Protein AF-A0A259H1F2-F1 (afdb_monomer_lite)

Structure (mmCIF, N/CA/C/O backbone):
data_AF-A0A259H1F2-F1
#
_entry.id   AF-A0A259H1F2-F1
#
loop_
_atom_site.group_PDB
_atom_site.id
_atom_site.type_symbol
_atom_site.label_atom_id
_atom_site.label_alt_id
_atom_site.label_comp_id
_atom_site.label_asym_id
_atom_site.label_entity_id
_atom_site.label_seq_id
_atom_site.pdbx_PDB_ins_code
_atom_site.Cartn_x
_atom_site.Cartn_y
_atom_site.Cartn_z
_atom_site.occupancy
_atom_site.B_iso_or_equiv
_atom_site.auth_seq_id
_atom_site.auth_comp_id
_atom_site.auth_asym_id
_atom_site.auth_atom_id
_atom_site.pdbx_PDB_model_num
ATOM 1 N N . MET A 1 1 ? 19.164 -13.526 -11.243 1.00 34.53 1 MET A N 1
ATOM 2 C CA . MET A 1 1 ? 20.114 -12.977 -10.248 1.00 34.53 1 MET A CA 1
ATOM 3 C C . MET A 1 1 ? 19.292 -12.527 -9.056 1.00 34.53 1 MET A C 1
ATOM 5 O O . MET A 1 1 ? 18.174 -12.090 -9.260 1.00 34.53 1 MET A O 1
ATOM 9 N N . THR A 1 2 ? 19.762 -12.765 -7.836 1.00 37.94 2 THR A N 1
ATOM 10 C CA . THR A 1 2 ? 18.968 -12.708 -6.596 1.00 37.94 2 THR A CA 1
ATOM 11 C C . THR A 1 2 ? 18.208 -11.388 -6.421 1.00 37.94 2 THR A C 1
ATOM 13 O O . THR A 1 2 ? 18.834 -10.326 -6.366 1.00 37.94 2 THR A O 1
ATOM 16 N N . ALA A 1 3 ? 16.878 -11.477 -6.294 1.00 46.53 3 ALA A N 1
ATOM 17 C CA . ALA A 1 3 ? 15.982 -10.405 -5.862 1.00 46.53 3 ALA A CA 1
ATOM 18 C C . ALA A 1 3 ? 16.379 -9.963 -4.444 1.00 46.53 3 ALA A C 1
ATOM 20 O O . ALA A 1 3 ? 15.929 -10.497 -3.438 1.00 46.53 3 ALA A O 1
ATOM 21 N N . GLY A 1 4 ? 17.362 -9.072 -4.360 1.00 47.22 4 GLY A N 1
ATOM 22 C CA . GLY A 1 4 ? 17.914 -8.622 -3.092 1.00 47.22 4 GLY A CA 1
ATOM 23 C C . GLY A 1 4 ? 17.032 -7.543 -2.489 1.00 47.22 4 GLY A C 1
ATOM 24 O O . GLY A 1 4 ? 17.159 -6.378 -2.858 1.00 47.22 4 GLY A O 1
ATOM 25 N N . ALA A 1 5 ? 16.176 -7.922 -1.555 1.00 54.78 5 ALA A N 1
ATOM 26 C CA . ALA A 1 5 ? 15.591 -6.986 -0.618 1.00 54.78 5 ALA A CA 1
ATOM 27 C C . ALA A 1 5 ? 15.832 -7.482 0.800 1.00 54.78 5 ALA A C 1
ATOM 29 O O . ALA A 1 5 ? 15.818 -8.684 1.079 1.00 54.78 5 ALA A O 1
ATOM 30 N N . ASN A 1 6 ? 16.205 -6.544 1.664 1.00 58.34 6 ASN A N 1
ATOM 31 C CA . ASN A 1 6 ? 16.643 -6.865 3.004 1.00 58.34 6 ASN A CA 1
ATOM 32 C C . ASN A 1 6 ? 15.413 -7.033 3.897 1.00 58.34 6 ASN A C 1
ATOM 34 O O . ASN A 1 6 ? 14.926 -6.066 4.482 1.00 58.34 6 ASN A O 1
ATOM 38 N N . LEU A 1 7 ? 14.938 -8.273 4.014 1.00 60.12 7 LEU A N 1
ATOM 39 C CA . LEU A 1 7 ? 13.806 -8.625 4.873 1.00 60.12 7 LEU A CA 1
ATOM 40 C C . LEU A 1 7 ? 14.047 -8.232 6.340 1.00 60.12 7 LEU A C 1
ATOM 42 O O . LEU A 1 7 ? 13.116 -7.813 7.016 1.00 60.12 7 LEU A O 1
ATOM 46 N N . GLN A 1 8 ? 15.300 -8.258 6.819 1.00 61.09 8 GLN A N 1
ATOM 47 C CA . GLN A 1 8 ? 15.643 -7.791 8.174 1.00 61.09 8 GLN A CA 1
ATOM 48 C C . GLN A 1 8 ? 15.448 -6.275 8.344 1.00 61.09 8 GLN A C 1
ATOM 50 O O . GLN A 1 8 ? 15.388 -5.787 9.467 1.00 61.09 8 GLN A O 1
ATOM 55 N N . ARG A 1 9 ? 15.351 -5.525 7.239 1.00 63.16 9 ARG A N 1
ATOM 56 C CA . ARG A 1 9 ? 15.052 -4.085 7.207 1.00 63.16 9 ARG A CA 1
ATOM 57 C C . ARG A 1 9 ? 13.644 -3.777 6.686 1.00 63.16 9 ARG A C 1
ATOM 59 O O . ARG A 1 9 ? 13.380 -2.625 6.353 1.00 63.16 9 ARG A O 1
ATOM 66 N N . GLY A 1 10 ? 12.772 -4.782 6.577 1.00 79.12 10 GLY A N 1
ATOM 67 C CA . GLY A 1 10 ? 11.406 -4.607 6.079 1.00 79.12 10 GLY A CA 1
ATOM 68 C C . GLY A 1 10 ? 11.331 -4.265 4.591 1.00 79.12 10 GLY A C 1
ATOM 69 O O . GLY A 1 10 ? 10.378 -3.624 4.166 1.00 79.12 10 GLY A O 1
ATOM 70 N N . GLN A 1 11 ? 12.335 -4.636 3.790 1.00 87.69 11 GLN A N 1
ATOM 71 C CA . GLN A 1 11 ? 12.342 -4.346 2.356 1.00 87.69 11 GLN A CA 1
ATOM 72 C C . GLN A 1 11 ? 12.027 -5.591 1.526 1.00 87.69 11 GLN A C 1
ATOM 74 O O . GLN A 1 11 ? 12.625 -6.647 1.749 1.00 87.69 11 GLN A O 1
ATOM 79 N N . LEU A 1 12 ? 11.168 -5.432 0.517 1.00 89.56 12 LEU A N 1
ATOM 80 C CA . LEU A 1 12 ? 10.859 -6.427 -0.513 1.00 89.56 12 LEU A CA 1
ATOM 81 C C . LEU A 1 12 ? 11.102 -5.825 -1.904 1.00 89.56 12 LEU A C 1
ATOM 83 O O . LEU A 1 12 ? 10.716 -4.699 -2.176 1.00 89.56 12 LEU A O 1
ATOM 87 N N . GLY A 1 13 ? 11.766 -6.555 -2.794 1.00 90.12 13 GLY A N 1
ATOM 88 C CA . GLY A 1 13 ? 12.176 -6.061 -4.106 1.00 90.12 13 GLY A CA 1
ATOM 89 C C . GLY A 1 13 ? 11.491 -6.865 -5.192 1.00 90.12 13 GLY A C 1
ATOM 90 O O . GLY A 1 13 ? 11.480 -8.092 -5.115 1.00 90.12 13 GLY A O 1
ATOM 91 N N . PHE A 1 14 ? 10.953 -6.184 -6.195 1.00 91.81 14 PHE A N 1
ATOM 92 C CA . PHE A 1 14 ? 10.259 -6.805 -7.319 1.00 91.81 14 PHE A CA 1
ATOM 93 C C . PHE A 1 14 ? 10.619 -6.102 -8.630 1.00 91.81 14 PHE A C 1
ATOM 95 O O . PHE A 1 14 ? 11.141 -4.986 -8.633 1.00 91.81 14 PHE A O 1
ATOM 102 N N . GLU A 1 15 ? 10.395 -6.781 -9.749 1.00 92.50 15 GLU A N 1
ATOM 103 C CA . GLU A 1 15 ? 10.777 -6.309 -11.080 1.00 92.50 15 GLU A CA 1
ATOM 104 C C . GLU A 1 15 ? 9.530 -6.186 -11.957 1.00 92.50 15 GLU A C 1
ATOM 106 O O . GLU A 1 15 ? 8.674 -7.071 -11.962 1.00 92.50 15 GLU A O 1
ATOM 111 N N . ILE A 1 16 ? 9.434 -5.083 -12.699 1.00 92.25 16 ILE A N 1
ATOM 112 C CA . ILE A 1 16 ? 8.420 -4.859 -13.731 1.00 92.25 16 ILE A CA 1
ATOM 113 C C . ILE A 1 16 ? 9.168 -4.509 -15.011 1.00 92.25 16 ILE A C 1
ATOM 115 O O . ILE A 1 16 ? 9.771 -3.442 -15.120 1.00 92.25 16 ILE A O 1
ATOM 119 N N . GLY A 1 17 ? 9.147 -5.410 -15.993 1.00 89.56 17 GLY A N 1
ATOM 120 C CA . GLY A 1 17 ? 9.956 -5.242 -17.199 1.00 89.56 17 GLY A CA 1
ATOM 121 C C . GLY A 1 17 ? 11.447 -5.161 -16.852 1.00 89.56 17 GLY A C 1
ATOM 122 O O . GLY A 1 17 ? 12.002 -6.119 -16.324 1.00 89.56 17 GLY A O 1
ATOM 123 N N . ASN A 1 18 ? 12.078 -4.020 -17.145 1.00 90.62 18 ASN A N 1
ATOM 124 C CA . ASN A 1 18 ? 13.486 -3.756 -16.815 1.00 90.62 18 ASN A CA 1
ATOM 125 C C . ASN A 1 18 ? 13.661 -2.886 -15.559 1.00 90.62 18 ASN A C 1
ATOM 127 O O . ASN A 1 18 ? 14.797 -2.632 -15.153 1.00 90.62 18 ASN A O 1
ATOM 131 N N . ASP A 1 19 ? 12.562 -2.424 -14.962 1.00 91.56 19 ASP A N 1
ATOM 132 C CA . ASP A 1 19 ? 12.590 -1.546 -13.801 1.00 91.56 19 ASP A CA 1
ATOM 133 C C . ASP A 1 19 ? 12.517 -2.362 -12.515 1.00 91.56 19 ASP A C 1
ATOM 135 O O . ASP A 1 19 ? 11.729 -3.304 -12.376 1.00 91.56 19 ASP A O 1
ATOM 139 N N . ARG A 1 20 ? 13.339 -1.968 -11.543 1.00 91.50 20 ARG A N 1
ATOM 140 C CA . ARG A 1 20 ? 13.366 -2.574 -10.217 1.00 91.50 20 ARG A CA 1
ATOM 141 C C . ARG A 1 20 ? 12.694 -1.661 -9.210 1.00 91.50 20 ARG A C 1
ATOM 143 O O . ARG A 1 20 ? 13.077 -0.505 -9.055 1.00 91.50 20 ARG A O 1
ATOM 150 N N . TRP A 1 21 ? 11.764 -2.237 -8.470 1.00 93.31 21 TRP A N 1
ATOM 151 C CA . TRP A 1 21 ? 10.981 -1.573 -7.445 1.00 93.31 21 TRP A CA 1
ATOM 152 C C . TRP A 1 21 ? 11.299 -2.155 -6.074 1.00 93.31 21 TRP A C 1
ATOM 154 O O . TRP A 1 21 ? 11.718 -3.310 -5.943 1.00 93.31 21 TRP A O 1
ATOM 164 N N . ILE A 1 22 ? 11.128 -1.328 -5.047 1.00 92.44 22 ILE A N 1
ATOM 165 C CA . ILE A 1 22 ? 11.359 -1.706 -3.658 1.00 92.44 22 ILE A CA 1
ATOM 166 C C . ILE A 1 22 ? 10.150 -1.268 -2.847 1.00 92.44 22 ILE A C 1
ATOM 168 O O . ILE A 1 22 ? 9.847 -0.082 -2.754 1.00 92.44 22 ILE A O 1
ATOM 172 N N . PHE A 1 23 ? 9.502 -2.251 -2.241 1.00 90.56 23 PHE A N 1
ATOM 173 C CA . PHE A 1 23 ? 8.684 -2.071 -1.064 1.00 90.56 23 PHE A CA 1
ATOM 174 C C . PHE A 1 23 ? 9.568 -1.880 0.157 1.00 90.56 23 PHE A C 1
ATOM 176 O O . PHE A 1 23 ? 10.506 -2.647 0.376 1.00 90.56 23 PHE A O 1
ATOM 183 N N . ALA A 1 24 ? 9.256 -0.882 0.968 1.00 90.00 24 ALA A N 1
ATOM 184 C CA . ALA A 1 24 ? 9.910 -0.615 2.231 1.00 90.00 24 ALA A CA 1
ATOM 185 C C . ALA A 1 24 ? 8.844 -0.423 3.318 1.00 90.00 24 ALA A C 1
ATOM 187 O O . ALA A 1 24 ? 8.240 0.632 3.451 1.00 90.00 24 ALA A O 1
ATOM 188 N N . PHE A 1 25 ? 8.639 -1.464 4.119 1.00 84.50 25 PHE A N 1
ATOM 189 C CA . PHE A 1 25 ? 7.819 -1.453 5.329 1.00 84.50 25 PHE A CA 1
ATOM 190 C C . PHE A 1 25 ? 8.667 -0.998 6.520 1.00 84.50 25 PHE A C 1
ATOM 192 O O . PHE A 1 25 ? 8.880 -1.736 7.484 1.00 84.50 25 PHE A O 1
ATOM 199 N N . THR A 1 26 ? 9.242 0.202 6.419 1.00 88.31 26 THR A N 1
ATOM 200 C CA . THR A 1 26 ? 9.979 0.796 7.540 1.00 88.31 26 THR A CA 1
ATOM 201 C C . THR A 1 26 ? 9.011 1.270 8.623 1.00 88.31 26 THR A C 1
ATOM 203 O O . THR A 1 26 ? 7.801 1.323 8.413 1.00 88.31 26 THR A O 1
ATOM 206 N N . THR A 1 27 ? 9.531 1.679 9.782 1.00 90.62 27 THR A N 1
ATOM 207 C CA . THR A 1 27 ? 8.712 2.303 10.830 1.00 90.62 27 THR A CA 1
ATOM 208 C C . THR A 1 27 ? 7.894 3.488 10.307 1.00 90.62 27 THR A C 1
ATOM 210 O O . THR A 1 27 ? 6.736 3.609 10.680 1.00 90.62 27 THR A O 1
ATOM 213 N N . ASN A 1 28 ? 8.438 4.310 9.401 1.00 92.06 28 ASN A N 1
ATOM 214 C CA . ASN A 1 28 ? 7.696 5.439 8.832 1.00 92.06 28 ASN A CA 1
ATOM 215 C C . ASN A 1 28 ? 6.538 4.968 7.952 1.00 92.06 28 ASN A C 1
ATOM 217 O O . ASN A 1 28 ? 5.442 5.510 8.054 1.00 92.06 28 ASN A O 1
ATOM 221 N N . ALA A 1 29 ? 6.758 3.937 7.132 1.00 91.56 29 ALA A N 1
ATOM 222 C CA . ALA A 1 29 ? 5.694 3.341 6.335 1.00 91.56 29 ALA A CA 1
ATOM 223 C C . ALA A 1 29 ? 4.588 2.762 7.230 1.00 91.56 29 ALA A C 1
ATOM 225 O O . ALA A 1 29 ? 3.413 2.964 6.945 1.00 91.56 29 ALA A O 1
ATOM 226 N N . LEU A 1 30 ? 4.939 2.105 8.342 1.00 91.75 30 LEU A N 1
ATOM 227 C CA . LEU A 1 30 ? 3.954 1.596 9.304 1.00 91.75 30 LEU A CA 1
ATOM 228 C C . LEU A 1 30 ? 3.175 2.729 9.993 1.00 91.75 30 LEU A C 1
ATOM 230 O O . LEU A 1 30 ? 1.955 2.642 10.072 1.00 91.75 30 LEU A O 1
ATOM 234 N N . CYS A 1 31 ? 3.831 3.821 10.401 1.00 94.56 31 CYS A N 1
ATOM 235 C CA . CYS A 1 31 ? 3.133 5.004 10.919 1.00 94.56 31 CYS A CA 1
ATOM 236 C C . CYS A 1 31 ? 2.212 5.634 9.861 1.00 94.56 31 CYS A C 1
ATOM 238 O O . CYS A 1 31 ? 1.083 6.000 10.165 1.00 94.56 31 CYS A O 1
ATOM 240 N N . ALA A 1 32 ? 2.641 5.693 8.596 1.00 94.69 32 ALA A N 1
ATOM 241 C CA . ALA A 1 32 ? 1.799 6.180 7.506 1.00 94.69 32 ALA A CA 1
ATOM 242 C C . ALA A 1 32 ? 0.572 5.280 7.271 1.00 94.69 32 ALA A C 1
ATOM 244 O O . ALA A 1 32 ? -0.486 5.775 6.887 1.00 94.69 32 ALA A O 1
ATOM 245 N N . VAL A 1 33 ? 0.682 3.967 7.513 1.00 94.06 33 VAL A N 1
ATOM 246 C CA . VAL A 1 33 ? -0.478 3.061 7.525 1.00 94.06 33 VAL A CA 1
ATOM 247 C C . VAL A 1 33 ? -1.427 3.421 8.667 1.00 94.06 33 VAL A C 1
ATOM 249 O O . VAL A 1 33 ? -2.627 3.540 8.427 1.00 94.06 33 VAL A O 1
ATOM 252 N N . GLU A 1 34 ? -0.917 3.619 9.883 1.00 95.50 34 GLU A N 1
ATOM 253 C CA . GLU A 1 34 ? -1.745 4.017 11.029 1.00 95.50 34 GLU A CA 1
ATOM 254 C C . GLU A 1 34 ? -2.504 5.322 10.745 1.00 95.50 34 GLU A C 1
ATOM 256 O O . GLU A 1 34 ? -3.721 5.369 10.903 1.00 95.50 34 GLU A O 1
ATOM 261 N N . GLU A 1 35 ? -1.820 6.343 10.227 1.00 96.06 35 GLU A N 1
ATOM 262 C CA . GLU A 1 35 ? -2.416 7.637 9.877 1.00 96.06 35 GLU A CA 1
ATOM 263 C C . GLU A 1 35 ? -3.452 7.536 8.742 1.00 96.06 35 GLU A C 1
ATOM 265 O O . GLU A 1 35 ? -4.537 8.112 8.831 1.00 96.06 35 GLU A O 1
ATOM 270 N N . GLU A 1 36 ? -3.154 6.797 7.666 1.00 94.38 36 GLU A N 1
ATOM 271 C CA . GLU A 1 36 ? -4.030 6.690 6.488 1.00 94.38 36 GLU A CA 1
ATOM 272 C C . GLU A 1 36 ? -5.343 5.951 6.791 1.00 94.38 36 GLU A C 1
ATOM 274 O O . GLU A 1 36 ? -6.370 6.210 6.149 1.00 94.38 36 GLU A O 1
ATOM 279 N N . PHE A 1 37 ? -5.313 5.017 7.743 1.00 93.12 37 PHE A N 1
ATOM 280 C CA . PHE A 1 37 ? -6.467 4.201 8.120 1.00 93.12 37 PHE A CA 1
ATOM 281 C C . PHE A 1 37 ? -7.054 4.548 9.494 1.00 93.12 37 PHE A C 1
ATOM 283 O O . PHE A 1 37 ? -7.994 3.870 9.908 1.00 93.12 37 PHE A O 1
ATOM 290 N N . ASP A 1 38 ? -6.563 5.612 10.143 1.00 95.19 38 ASP A N 1
ATOM 291 C CA . ASP A 1 38 ? -6.994 6.074 11.473 1.00 95.19 38 ASP A CA 1
ATOM 292 C C . ASP A 1 38 ? -6.925 4.950 12.527 1.00 95.19 38 ASP A C 1
ATOM 294 O O . ASP A 1 38 ? -7.875 4.688 13.269 1.00 95.19 38 ASP A O 1
ATOM 298 N N . LEU A 1 39 ? -5.801 4.224 12.534 1.00 94.94 39 LEU A N 1
ATOM 299 C CA . LEU A 1 39 ? -5.539 3.117 13.457 1.00 94.94 39 LEU A CA 1
ATOM 300 C C . LEU A 1 39 ? -4.939 3.638 14.762 1.00 94.94 39 LEU A C 1
ATOM 302 O O . LEU A 1 39 ? -4.165 4.594 14.771 1.00 94.94 39 LEU A O 1
ATOM 306 N N . LYS A 1 40 ? -5.239 2.964 15.874 1.00 93.81 40 LYS A N 1
ATOM 307 C CA . LYS A 1 40 ? -4.602 3.267 17.168 1.00 93.81 40 LYS A CA 1
ATOM 308 C C . LYS A 1 40 ? -3.184 2.725 17.273 1.00 93.81 40 LYS A C 1
ATOM 310 O O . LYS A 1 40 ? -2.352 3.323 17.951 1.00 93.81 40 LYS A O 1
ATOM 315 N N . ASP A 1 41 ? -2.957 1.575 16.655 1.00 92.94 41 ASP A N 1
ATOM 316 C CA . ASP A 1 41 ? -1.669 0.915 16.524 1.00 92.94 41 ASP A CA 1
ATOM 317 C C . ASP A 1 41 ? -1.705 -0.054 15.331 1.00 92.94 41 ASP A C 1
ATOM 319 O O . ASP A 1 41 ? -2.772 -0.441 14.840 1.00 92.94 41 ASP A O 1
ATOM 323 N N . ILE A 1 42 ? -0.527 -0.466 14.868 1.00 89.38 42 ILE A N 1
ATOM 324 C CA . ILE A 1 42 ? -0.375 -1.312 13.683 1.00 89.38 42 ILE A CA 1
ATOM 325 C C . ILE A 1 42 ? -1.078 -2.676 13.781 1.00 89.38 42 ILE A C 1
ATOM 327 O O . ILE A 1 42 ? -1.379 -3.274 12.747 1.00 89.38 42 ILE A O 1
ATOM 331 N N . SER A 1 43 ? -1.383 -3.185 14.982 1.00 90.44 43 SER A N 1
ATOM 332 C CA . SER A 1 43 ? -2.069 -4.478 15.126 1.00 90.44 43 SER A CA 1
ATOM 333 C C . SER A 1 43 ? -3.520 -4.431 14.628 1.00 90.44 43 SER A C 1
ATOM 335 O O . SER A 1 43 ? -4.068 -5.452 14.209 1.00 90.44 43 SER A O 1
ATOM 337 N N . GLU A 1 44 ? -4.132 -3.242 14.565 1.00 92.69 44 GLU A N 1
ATOM 338 C CA . GLU A 1 44 ? -5.478 -3.060 14.013 1.00 92.69 44 GLU A CA 1
ATOM 339 C C . GLU A 1 44 ? -5.529 -3.257 12.482 1.00 92.69 44 GLU A C 1
ATOM 341 O O . GLU A 1 44 ? -6.608 -3.504 11.926 1.00 92.69 44 GLU A O 1
ATOM 346 N N . LEU A 1 45 ? -4.379 -3.246 11.789 1.00 89.25 45 LEU A N 1
ATOM 347 C CA . LEU A 1 45 ? -4.298 -3.457 10.340 1.00 89.25 45 LEU A CA 1
ATOM 348 C C . LEU A 1 45 ? -4.865 -4.820 9.909 1.00 89.25 45 LEU A C 1
ATOM 350 O O . LEU A 1 45 ? -5.540 -4.909 8.881 1.00 89.25 45 LEU A O 1
ATOM 354 N N . GLU A 1 46 ? -4.674 -5.880 10.702 1.00 86.44 46 GLU A N 1
ATOM 355 C CA . GLU A 1 46 ? -5.249 -7.203 10.406 1.00 86.44 46 GLU A CA 1
ATOM 356 C C . GLU A 1 46 ? -6.784 -7.156 10.325 1.00 86.44 46 GLU A C 1
ATOM 358 O O . GLU A 1 46 ? -7.409 -7.834 9.503 1.00 86.44 46 GLU A O 1
ATOM 363 N N . THR A 1 47 ? -7.424 -6.304 11.129 1.00 87.81 47 THR A N 1
ATOM 364 C CA . THR A 1 47 ? -8.882 -6.118 11.092 1.00 87.81 47 THR A CA 1
ATOM 365 C C . THR A 1 47 ? -9.325 -5.402 9.815 1.00 87.81 47 THR A C 1
ATOM 367 O O . THR A 1 47 ? -10.378 -5.724 9.257 1.00 87.81 47 THR A O 1
ATOM 370 N N . VAL A 1 48 ? -8.518 -4.460 9.317 1.00 85.75 48 VAL A N 1
ATOM 371 C CA . VAL A 1 48 ? -8.753 -3.783 8.031 1.00 85.75 48 VAL A CA 1
ATOM 372 C C . VAL A 1 48 ? -8.636 -4.772 6.868 1.00 85.75 48 VAL A C 1
ATOM 374 O O . VAL A 1 48 ? -9.456 -4.745 5.947 1.00 85.75 48 VAL A O 1
ATOM 377 N N . LEU A 1 49 ? -7.656 -5.677 6.925 1.00 84.75 49 LEU A N 1
ATOM 378 C CA . LEU A 1 49 ? -7.361 -6.646 5.865 1.00 84.75 49 LEU A CA 1
ATOM 379 C C . LEU A 1 49 ? -8.241 -7.906 5.888 1.00 84.75 49 LEU A C 1
ATOM 381 O O . LEU A 1 49 ? -8.450 -8.527 4.849 1.00 84.75 49 LEU A O 1
ATOM 385 N N . SER A 1 50 ? -8.801 -8.290 7.034 1.00 81.50 50 SER A N 1
ATOM 386 C CA . SER A 1 50 ? -9.627 -9.505 7.160 1.00 81.50 50 SER A CA 1
ATOM 387 C C . SER A 1 50 ? -11.054 -9.353 6.615 1.00 81.50 50 SER A C 1
ATOM 389 O O . SER A 1 50 ? -11.709 -10.345 6.295 1.00 81.50 50 SER A O 1
ATOM 391 N N . LYS A 1 51 ? -11.553 -8.123 6.444 1.00 74.81 51 LYS A N 1
ATOM 392 C CA . LYS A 1 51 ? -12.937 -7.842 6.015 1.00 74.81 51 LYS A CA 1
ATOM 393 C C . LYS A 1 51 ? -13.112 -7.688 4.501 1.00 74.81 51 LYS A C 1
ATOM 395 O O . LYS A 1 51 ? -13.911 -6.862 4.074 1.00 74.81 51 LYS A O 1
ATOM 400 N N . SER A 1 52 ? -12.398 -8.469 3.683 1.00 77.56 52 SER A N 1
ATOM 401 C CA . SER A 1 52 ? -12.410 -8.315 2.211 1.00 77.56 52 SER A CA 1
ATOM 402 C C . SER A 1 52 ? -12.144 -6.856 1.798 1.00 77.56 52 SER A C 1
ATOM 404 O O . SER A 1 52 ? -13.063 -6.147 1.376 1.00 77.56 52 SER A O 1
ATOM 406 N N . PRO A 1 53 ? -10.906 -6.368 1.984 1.00 85.81 53 PRO A N 1
ATOM 407 C CA . PRO A 1 53 ? -10.575 -4.962 1.834 1.00 85.81 53 PRO A CA 1
ATOM 408 C C . PRO A 1 53 ? -10.923 -4.468 0.433 1.00 85.81 53 PRO A C 1
ATOM 410 O O . PRO A 1 53 ? -10.781 -5.174 -0.567 1.00 85.81 53 PRO A O 1
ATOM 413 N N . SER A 1 54 ? -11.375 -3.218 0.351 1.00 91.25 54 SER A N 1
ATOM 414 C CA . SER A 1 54 ? -11.657 -2.606 -0.944 1.00 91.25 54 SER A CA 1
ATOM 415 C C . SER A 1 54 ? -10.376 -2.493 -1.780 1.00 91.25 54 SER A C 1
ATOM 417 O O . SER A 1 54 ? -9.287 -2.314 -1.237 1.00 91.25 54 SER A O 1
ATOM 419 N N . LEU A 1 55 ? -10.498 -2.476 -3.111 1.00 92.50 55 LEU A N 1
ATOM 420 C CA . LEU A 1 55 ? -9.350 -2.222 -3.997 1.00 92.50 55 LEU A CA 1
ATOM 421 C C . LEU A 1 55 ? -8.631 -0.905 -3.671 1.00 92.50 55 LEU A C 1
ATOM 423 O O . LEU A 1 55 ? -7.417 -0.813 -3.809 1.00 92.50 55 LEU A O 1
ATOM 427 N N . ARG A 1 56 ? -9.368 0.106 -3.193 1.00 94.81 56 ARG A N 1
ATOM 428 C CA . ARG A 1 56 ? -8.785 1.378 -2.744 1.00 94.81 56 ARG A CA 1
ATOM 429 C C . ARG A 1 56 ? -7.910 1.192 -1.506 1.00 94.81 56 ARG A C 1
ATOM 431 O O . ARG A 1 56 ? -6.848 1.792 -1.438 1.00 94.81 56 ARG A O 1
ATOM 438 N N . THR A 1 57 ? -8.334 0.353 -0.563 1.00 93.38 57 THR A N 1
ATOM 439 C CA . THR A 1 57 ? -7.560 0.001 0.639 1.00 93.38 57 THR A CA 1
ATOM 440 C C . THR A 1 57 ? -6.256 -0.690 0.254 1.00 93.38 57 THR A C 1
ATOM 442 O O . THR A 1 57 ? -5.188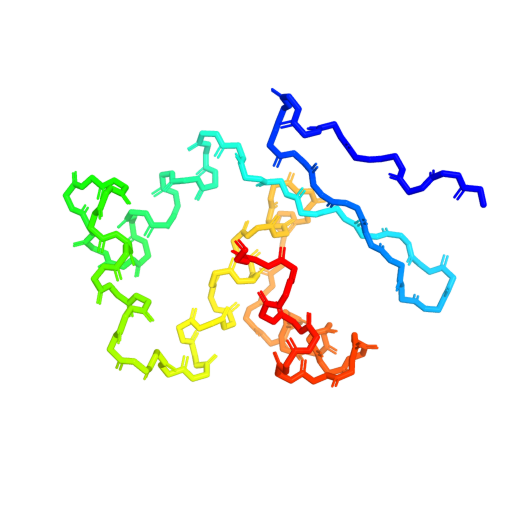 -0.269 0.683 1.00 93.38 57 THR A O 1
ATOM 445 N N . ILE A 1 58 ? -6.339 -1.693 -0.622 1.00 93.50 58 ILE A N 1
ATOM 446 C CA . ILE A 1 58 ? -5.173 -2.439 -1.111 1.00 93.50 58 ILE A CA 1
ATOM 447 C C . ILE A 1 58 ? -4.205 -1.496 -1.834 1.00 93.50 58 ILE A C 1
ATOM 449 O O . ILE A 1 58 ? -3.014 -1.497 -1.548 1.00 93.50 58 ILE A O 1
ATOM 453 N N . ARG A 1 59 ? -4.720 -0.626 -2.712 1.00 96.50 59 ARG A N 1
ATOM 454 C CA . ARG A 1 59 ? -3.907 0.354 -3.441 1.00 96.50 59 ARG A CA 1
ATOM 455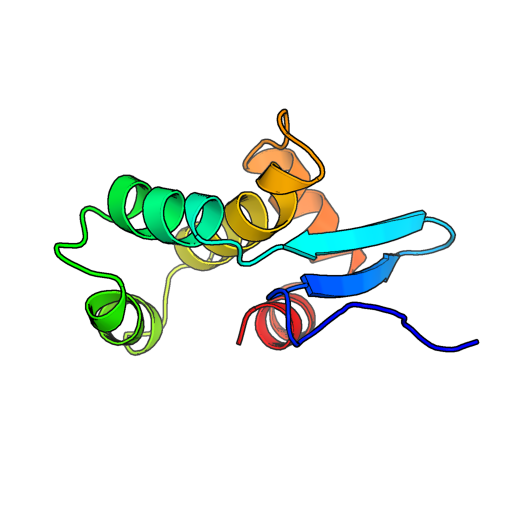 C C . ARG A 1 59 ? -3.226 1.369 -2.529 1.00 96.50 59 ARG A C 1
ATOM 457 O O . ARG A 1 59 ? -2.090 1.734 -2.795 1.00 96.50 59 ARG A O 1
ATOM 464 N N . LYS A 1 60 ? -3.888 1.814 -1.459 1.00 95.81 60 LYS A N 1
ATOM 465 C CA . LYS A 1 60 ? -3.281 2.708 -0.463 1.00 95.81 60 LYS A CA 1
ATOM 466 C C . LYS A 1 60 ? -2.116 2.034 0.261 1.00 95.81 60 LYS A C 1
ATOM 468 O O . LYS A 1 60 ? -1.053 2.633 0.356 1.00 95.81 60 LYS A O 1
ATOM 473 N N . LEU A 1 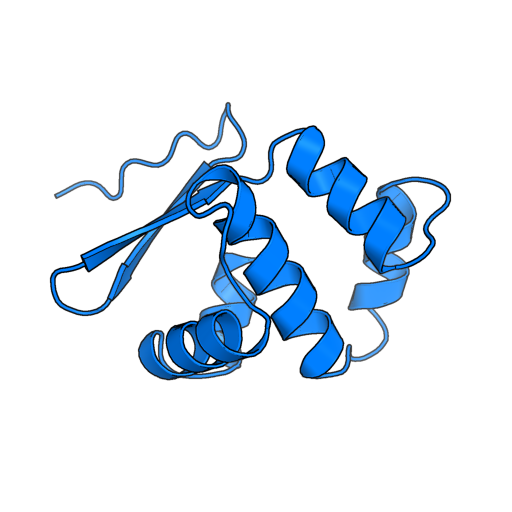61 ? -2.281 0.784 0.699 1.00 93.88 61 LEU A N 1
ATOM 474 C CA . LEU A 1 61 ? -1.191 0.015 1.315 1.00 93.88 61 LEU A CA 1
ATOM 475 C C . LEU A 1 61 ? -0.024 -0.186 0.346 1.00 93.88 61 LEU A C 1
ATOM 477 O O . LEU A 1 61 ? 1.129 0.043 0.703 1.00 93.88 61 LEU A O 1
ATOM 481 N N . PHE A 1 62 ? -0.336 -0.533 -0.902 1.00 95.06 62 PHE A N 1
ATOM 482 C CA . PHE A 1 62 ? 0.648 -0.661 -1.972 1.00 95.06 62 PHE A CA 1
ATOM 483 C C . PHE A 1 62 ? 1.372 0.669 -2.241 1.00 95.06 62 PHE A C 1
ATOM 485 O O . PHE A 1 62 ? 2.588 0.704 -2.368 1.00 95.06 62 PHE A O 1
ATOM 492 N N . ARG A 1 63 ? 0.664 1.801 -2.269 1.00 96.31 63 ARG A N 1
ATOM 493 C CA . ARG A 1 63 ? 1.289 3.125 -2.394 1.00 96.31 63 ARG A CA 1
ATOM 494 C C . ARG A 1 63 ? 2.248 3.386 -1.232 1.00 96.31 63 ARG A C 1
ATOM 496 O O . ARG A 1 63 ? 3.406 3.695 -1.483 1.00 96.31 63 ARG A O 1
ATOM 503 N N . ILE A 1 64 ? 1.782 3.225 0.011 1.00 95.25 64 ILE A N 1
ATOM 504 C CA . ILE A 1 64 ? 2.573 3.489 1.225 1.00 95.25 64 ILE A CA 1
ATOM 505 C C . ILE A 1 64 ? 3.862 2.671 1.228 1.00 95.25 64 ILE A C 1
ATOM 507 O O . ILE A 1 64 ? 4.933 3.217 1.480 1.00 95.25 64 ILE A O 1
ATOM 511 N N . GLY A 1 65 ? 3.781 1.386 0.879 1.00 92.94 65 GLY A N 1
ATOM 512 C CA . GLY A 1 65 ? 4.963 0.538 0.816 1.00 92.94 65 GLY A CA 1
ATOM 513 C C . GLY A 1 65 ? 6.006 1.011 -0.211 1.00 92.94 65 GLY A C 1
ATOM 514 O O . GLY A 1 65 ? 7.183 0.705 -0.049 1.00 92.94 65 GLY A O 1
ATOM 515 N N . LEU A 1 66 ? 5.616 1.749 -1.256 1.00 94.31 66 LEU A N 1
ATOM 516 C CA . LEU A 1 66 ? 6.545 2.321 -2.238 1.00 94.31 66 LEU A CA 1
ATOM 517 C C . LEU A 1 66 ? 7.062 3.707 -1.837 1.00 94.31 66 LEU A C 1
ATOM 519 O O . LEU A 1 66 ? 8.159 4.080 -2.253 1.00 94.31 66 LEU A O 1
ATOM 523 N N . THR A 1 67 ? 6.295 4.468 -1.051 1.00 93.75 67 THR A N 1
ATOM 524 C CA . THR A 1 67 ? 6.545 5.892 -0.780 1.00 93.75 67 THR A CA 1
ATOM 525 C C . THR A 1 67 ? 7.920 6.160 -0.168 1.00 93.75 67 THR A C 1
ATOM 527 O O . THR A 1 67 ? 8.578 7.120 -0.551 1.00 93.75 67 THR A O 1
ATOM 530 N N . ASP A 1 68 ? 8.425 5.285 0.700 1.00 90.62 68 ASP A N 1
ATOM 531 C CA . ASP A 1 68 ? 9.754 5.460 1.307 1.00 90.62 68 ASP A CA 1
ATOM 532 C C . ASP A 1 68 ? 10.901 5.463 0.278 1.00 90.62 68 ASP A C 1
ATOM 534 O O . ASP A 1 68 ? 11.942 6.083 0.498 1.00 90.62 68 ASP A O 1
ATOM 538 N N . CYS A 1 69 ? 10.729 4.763 -0.846 1.00 90.88 69 CYS A N 1
ATOM 539 C CA . CYS A 1 69 ? 11.687 4.746 -1.955 1.00 90.88 69 CYS A CA 1
ATOM 540 C C . CYS A 1 69 ? 11.263 5.654 -3.120 1.00 90.88 69 CYS A C 1
ATOM 542 O O . CYS A 1 69 ? 12.094 5.970 -3.967 1.00 90.88 69 CYS A O 1
ATOM 544 N N . GLN A 1 70 ? 9.994 6.068 -3.159 1.00 91.88 70 GLN A N 1
ATOM 545 C CA . GLN A 1 70 ? 9.388 6.920 -4.182 1.00 91.88 70 GLN A CA 1
ATOM 546 C C . GLN A 1 70 ? 8.477 7.971 -3.508 1.00 91.88 70 GLN A C 1
ATOM 548 O O . GLN A 1 70 ? 7.255 7.811 -3.51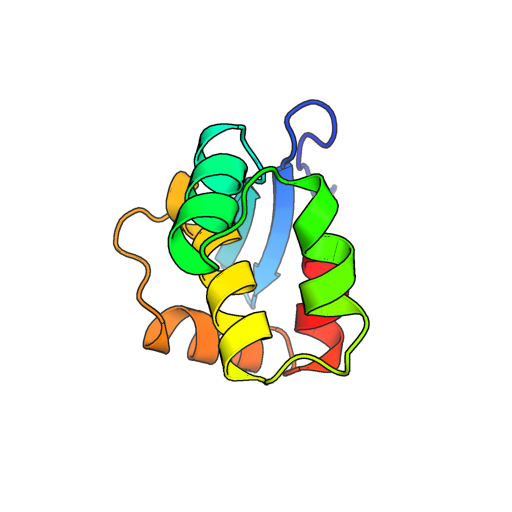4 1.00 91.88 70 GLN A O 1
ATOM 553 N N . PRO A 1 71 ? 9.032 9.045 -2.909 1.00 90.38 71 PRO A N 1
ATOM 554 C CA . PRO A 1 71 ? 8.278 9.952 -2.028 1.00 90.38 71 PRO A CA 1
ATOM 555 C C . PRO A 1 71 ? 7.081 10.657 -2.674 1.00 90.38 71 PRO A C 1
ATOM 557 O O . PRO A 1 71 ? 6.143 11.035 -1.980 1.00 90.38 71 PRO A O 1
ATOM 560 N N . GLU A 1 72 ? 7.099 10.823 -3.996 1.00 93.06 72 GLU A N 1
ATOM 561 C CA . GLU A 1 72 ? 6.037 11.495 -4.754 1.00 93.06 72 GLU A CA 1
ATOM 562 C C . GLU A 1 72 ? 4.963 10.525 -5.281 1.00 93.06 72 GLU A C 1
ATOM 564 O O . GLU A 1 72 ? 4.057 10.948 -5.993 1.00 93.06 72 GLU A O 1
ATOM 569 N N . MET A 1 73 ? 5.040 9.236 -4.920 1.00 95.25 73 MET A N 1
ATOM 570 C CA . MET A 1 73 ? 4.127 8.194 -5.395 1.00 95.25 73 MET A CA 1
ATOM 571 C C . MET A 1 73 ? 2.666 8.527 -5.081 1.00 95.25 73 MET A C 1
ATOM 573 O O . MET A 1 73 ? 2.239 8.548 -3.922 1.00 95.25 73 MET A O 1
ATOM 577 N N . THR A 1 74 ? 1.865 8.696 -6.128 1.00 96.06 74 THR A N 1
ATOM 578 C CA . THR A 1 74 ? 0.426 8.924 -6.010 1.00 96.06 74 THR A CA 1
ATOM 579 C C . THR A 1 74 ? -0.371 7.619 -5.984 1.00 96.06 74 THR A C 1
ATOM 581 O O . THR A 1 74 ? 0.056 6.562 -6.448 1.00 96.06 74 THR A O 1
ATOM 584 N N . ASP A 1 75 ? -1.613 7.705 -5.509 1.00 96.75 75 ASP A N 1
ATOM 585 C CA . ASP A 1 75 ? -2.606 6.630 -5.608 1.00 96.75 75 ASP A CA 1
ATOM 586 C C . ASP A 1 75 ? -2.816 6.134 -7.051 1.00 96.75 75 ASP A C 1
ATOM 588 O O . ASP A 1 75 ? -3.093 4.955 -7.274 1.00 96.75 75 ASP A O 1
ATOM 592 N N . HIS A 1 76 ? -2.757 7.036 -8.037 1.00 97.50 76 HIS A N 1
ATOM 593 C CA . HIS A 1 76 ? -2.983 6.686 -9.438 1.00 97.50 76 HIS A CA 1
ATOM 594 C C . HIS A 1 76 ? -1.806 5.885 -10.001 1.00 97.50 76 HIS A C 1
ATOM 596 O O . HIS A 1 76 ? -2.021 4.834 -10.605 1.00 97.50 76 HIS A O 1
ATOM 602 N N . GLU A 1 77 ? -0.578 6.334 -9.738 1.00 97.25 77 GLU A N 1
ATOM 603 C CA . GLU A 1 77 ? 0.649 5.640 -10.143 1.00 97.25 77 GLU A CA 1
ATOM 604 C C . GLU A 1 77 ? 0.770 4.276 -9.468 1.00 97.25 77 GLU A C 1
ATOM 606 O O . GLU A 1 77 ? 1.035 3.289 -10.149 1.00 97.25 77 GLU A O 1
ATOM 611 N N . ALA A 1 78 ? 0.459 4.176 -8.171 1.00 96.69 78 ALA A N 1
ATOM 612 C CA . ALA A 1 78 ? 0.414 2.892 -7.476 1.00 96.69 78 ALA A CA 1
ATOM 613 C C . ALA A 1 78 ? -0.556 1.910 -8.156 1.00 96.69 78 ALA A C 1
ATOM 615 O O . ALA A 1 78 ? -0.230 0.741 -8.338 1.00 96.69 78 ALA A O 1
ATOM 616 N N . GLY A 1 79 ? -1.726 2.385 -8.601 1.00 97.19 79 GLY A N 1
ATOM 617 C CA . GLY A 1 79 ? -2.669 1.570 -9.371 1.00 97.19 79 GLY A CA 1
ATOM 618 C C . GLY A 1 79 ? -2.119 1.112 -10.727 1.00 97.19 79 GLY A C 1
ATOM 619 O O . GLY A 1 79 ? -2.325 -0.038 -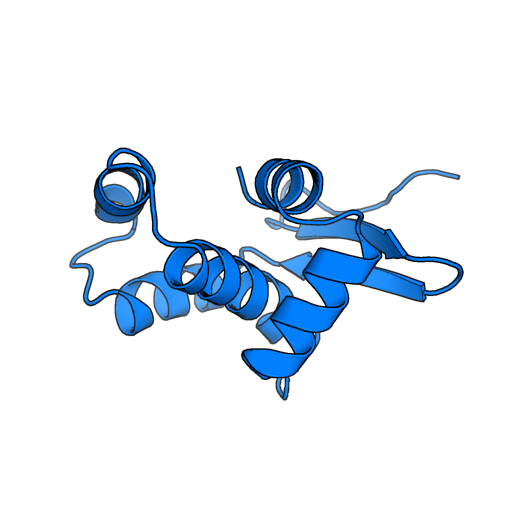11.107 1.00 97.19 79 GLY A O 1
ATOM 620 N N . ALA A 1 80 ? -1.396 1.980 -11.439 1.00 97.00 80 ALA A N 1
ATOM 621 C CA . ALA A 1 80 ? -0.750 1.623 -12.703 1.00 97.00 80 ALA A CA 1
ATOM 622 C C . ALA A 1 80 ? 0.366 0.581 -12.506 1.00 97.00 80 ALA A C 1
ATOM 624 O O . ALA A 1 80 ? 0.494 -0.345 -13.305 1.00 97.00 80 ALA A O 1
ATOM 625 N N . ILE A 1 81 ? 1.127 0.687 -11.413 1.00 96.06 81 ILE A N 1
ATOM 626 C CA . ILE A 1 81 ? 2.143 -0.301 -11.033 1.00 96.06 81 ILE A CA 1
ATOM 627 C C . ILE A 1 81 ? 1.478 -1.637 -10.701 1.00 96.06 81 ILE A C 1
ATOM 629 O O . ILE A 1 81 ? 1.901 -2.659 -11.228 1.00 96.06 81 ILE A O 1
ATOM 633 N N . MET A 1 82 ? 0.409 -1.644 -9.898 1.00 96.38 82 MET A N 1
ATOM 634 C CA . MET A 1 82 ? -0.349 -2.867 -9.599 1.00 96.38 82 MET A CA 1
ATOM 635 C C . MET A 1 82 ? -0.838 -3.571 -10.874 1.00 96.38 82 MET A C 1
ATOM 637 O O . MET A 1 82 ? -0.757 -4.795 -10.972 1.00 96.38 82 MET A O 1
ATOM 641 N N . GLU A 1 83 ? -1.304 -2.817 -11.874 1.00 97.00 83 GLU A N 1
ATOM 642 C CA . GLU A 1 83 ? -1.677 -3.375 -13.181 1.00 97.00 83 GLU A CA 1
ATOM 643 C C . GLU A 1 83 ? -0.461 -3.993 -13.888 1.00 97.00 83 GLU A C 1
ATOM 645 O O . GLU A 1 83 ? -0.522 -5.132 -14.348 1.00 97.00 83 GLU A O 1
ATOM 650 N N . ALA A 1 84 ? 0.676 -3.293 -13.897 1.00 95.94 84 ALA A N 1
ATOM 651 C CA . ALA A 1 84 ? 1.909 -3.758 -14.526 1.00 95.94 84 ALA A CA 1
ATOM 652 C C . ALA A 1 84 ? 2.545 -4.986 -13.838 1.00 95.94 84 ALA A C 1
ATOM 654 O O . ALA A 1 84 ? 3.215 -5.773 -14.504 1.00 95.94 84 ALA A O 1
ATOM 655 N N . VAL A 1 85 ? 2.299 -5.198 -12.538 1.00 93.81 85 VAL A N 1
ATOM 656 C CA . VAL A 1 85 ? 2.669 -6.432 -11.810 1.00 93.81 85 VAL A CA 1
ATOM 657 C C . VAL A 1 85 ? 1.816 -7.635 -12.256 1.00 93.81 85 VAL A C 1
ATOM 659 O O . VAL A 1 85 ? 2.217 -8.784 -12.076 1.00 93.81 85 VAL A O 1
ATOM 662 N N . GLY A 1 86 ? 0.651 -7.401 -12.867 1.00 93.00 86 GLY A N 1
ATOM 663 C CA . GLY A 1 86 ? -0.300 -8.443 -13.272 1.00 93.00 86 GLY A CA 1
ATOM 664 C C . GLY A 1 86 ? -1.654 -8.354 -12.562 1.00 93.00 86 GLY A C 1
ATOM 665 O O . GLY A 1 86 ? -2.388 -9.344 -12.495 1.00 93.00 86 GLY A O 1
ATOM 666 N N . GLY A 1 87 ? -1.986 -7.186 -12.012 1.00 92.38 87 GLY A N 1
ATOM 667 C CA . GLY A 1 87 ? -3.273 -6.893 -11.397 1.00 92.38 87 GLY A CA 1
ATOM 668 C C . GLY A 1 87 ? -3.346 -7.278 -9.918 1.00 92.38 87 GLY A C 1
ATOM 669 O O . GLY A 1 87 ? -2.343 -7.390 -9.209 1.00 92.38 87 GLY A O 1
ATOM 670 N N . LEU A 1 88 ? -4.574 -7.464 -9.427 1.00 89.88 88 LEU A N 1
ATOM 671 C CA . LEU A 1 88 ? -4.867 -7.543 -7.992 1.00 89.88 88 LEU A CA 1
ATOM 672 C C . LEU A 1 88 ? -4.136 -8.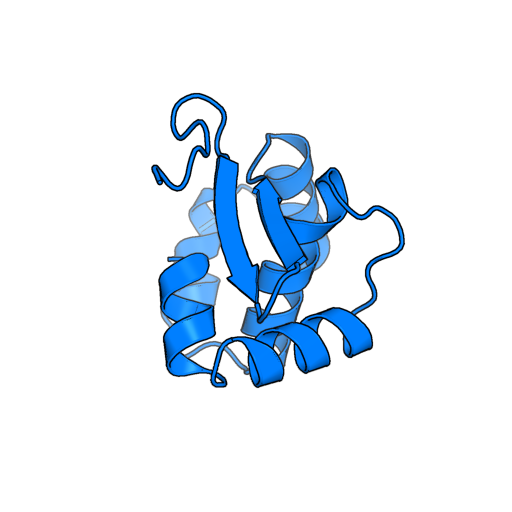673 -7.262 1.00 89.88 88 LEU A C 1
ATOM 674 O O . LEU A 1 88 ? -3.550 -8.439 -6.209 1.00 89.88 88 LEU A O 1
ATOM 678 N N . LYS A 1 89 ? -4.223 -9.902 -7.781 1.00 91.00 89 LYS A N 1
ATOM 679 C CA . LYS A 1 89 ? -3.726 -11.083 -7.067 1.00 91.00 89 LYS A CA 1
ATOM 680 C C . LYS A 1 89 ? -2.198 -11.032 -6.884 1.00 91.00 89 LYS A C 1
ATOM 682 O O . LYS A 1 89 ? -1.776 -11.102 -5.734 1.00 91.00 89 LYS A O 1
ATOM 687 N N . PRO A 1 90 ? -1.390 -10.825 -7.942 1.00 92.06 90 PRO A N 1
ATOM 688 C CA . PRO A 1 90 ? 0.048 -10.607 -7.786 1.00 92.06 90 PRO A CA 1
ATOM 689 C C . PRO A 1 90 ? 0.391 -9.433 -6.861 1.00 92.06 90 PRO A C 1
ATOM 691 O O . PRO A 1 90 ? 1.314 -9.524 -6.062 1.00 92.06 90 PRO A O 1
ATOM 694 N N . SER A 1 91 ? -0.377 -8.340 -6.919 1.00 92.38 91 SER A N 1
ATOM 695 C CA . SER A 1 91 ? -0.135 -7.176 -6.056 1.00 92.38 91 SER A CA 1
ATOM 696 C C . SER A 1 91 ? -0.365 -7.467 -4.571 1.00 92.38 91 SER A C 1
ATOM 698 O O . SER A 1 91 ? 0.350 -6.931 -3.731 1.00 92.38 91 SER A O 1
ATOM 700 N N . LEU A 1 92 ? -1.351 -8.307 -4.240 1.00 88.56 92 LEU A N 1
ATOM 701 C CA . LEU A 1 92 ? -1.618 -8.727 -2.862 1.00 88.56 92 LEU A CA 1
ATOM 702 C C . LEU A 1 92 ? -0.493 -9.597 -2.298 1.00 88.56 92 LEU A C 1
ATOM 704 O O . LEU A 1 92 ? -0.101 -9.398 -1.156 1.00 88.56 92 LEU A O 1
ATOM 708 N N . GLU A 1 93 ? 0.057 -10.506 -3.106 1.00 88.38 93 GLU A N 1
ATOM 709 C CA . GLU A 1 93 ? 1.182 -11.376 -2.721 1.00 88.38 93 GLU A CA 1
ATOM 710 C C . GLU A 1 93 ? 2.469 -10.590 -2.402 1.00 88.38 93 GLU A C 1
ATOM 712 O O . GLU A 1 93 ? 3.374 -11.129 -1.773 1.00 88.38 93 GLU A O 1
ATOM 717 N N . LEU A 1 94 ? 2.569 -9.324 -2.825 1.00 86.94 94 LEU A N 1
ATOM 718 C CA . LEU A 1 94 ? 3.706 -8.453 -2.510 1.00 86.94 94 LEU A CA 1
ATOM 719 C C . LEU A 1 94 ? 3.559 -7.697 -1.181 1.00 86.94 94 LEU A C 1
ATOM 721 O O . LEU A 1 94 ? 4.559 -7.206 -0.661 1.00 86.94 94 LEU A O 1
ATOM 725 N N . ILE A 1 95 ? 2.341 -7.554 -0.654 1.00 82.12 95 ILE A N 1
ATOM 726 C CA . ILE A 1 95 ? 2.069 -6.750 0.552 1.00 82.12 95 ILE A CA 1
ATOM 727 C C . ILE A 1 95 ? 1.538 -7.571 1.737 1.00 82.12 95 ILE A C 1
ATOM 729 O O . ILE A 1 95 ? 1.317 -7.000 2.804 1.00 82.12 95 ILE A O 1
ATOM 733 N N . MET A 1 96 ? 1.309 -8.874 1.548 1.00 74.19 96 MET A N 1
ATOM 734 C CA . MET A 1 96 ? 0.872 -9.843 2.564 1.00 74.19 96 MET A CA 1
ATOM 735 C C . MET A 1 96 ? 1.949 -10.897 2.796 1.00 74.19 96 MET A C 1
ATOM 737 O O . MET A 1 96 ? 2.106 -11.310 3.965 1.00 74.19 96 MET A O 1
#

Sequence (96 aa):
MTAGANLQRGQLGFEIGNDRWIFAFTTNALCAVEEEFDLKDISELETVLSKSPSLRTIRKLFRIGLTDCQPEMTDHEAGAIMEAVGGLKPSLELIM

Radius of gyration: 12.92 Å; chains: 1; bounding box: 33×24×34 Å

pLDDT: mean 87.71, std 12.85, range [34.53, 97.5]

Foldseek 3Di:
DDQDDDVVQQKGWDDQPPDIAIFGPHPVLLVVLCVVVVHPHSVCVVVCVVPVHDPLNLLSNQQSRRCVVVVVRDSVNSQVVCVSCPHDPSSVVRRD

Secondary structure (DSSP, 8-state):
------GGGTEEEEEETTEEEEEE--HHHHHHHHHHHT-SSGGGHHHHHHS---HHHHHHHHHHHHHTTSTT--HHHHHHHHHHHTSHHHHHHTT-